Protein AF-A0A084EX62-F1 (afdb_monomer_lite)

Radius of gyration: 12.78 Å; chains: 1; bounding box: 37×30×35 Å

Secondary structure (DSSP, 8-state):
----EETTEEEPPPEEETTEEEEEEEETTTTEEEEEETTEEEEEESSHHHHHHHHHHHHH----SS--GGGHHHHHHHHHHHT---------

Organism: Glaesserella parasuis (NCBI:txid738)

pLDDT: mean 78.25, std 12.92, range [39.78, 91.0]

Foldseek 3Di:
DDFDDDVFKTWFAWADDPPWIWTWIQGNVVCWIFIDIPNHTPDIHNDPLVNLVSVLCVVPVDDDPDDPPVCVVVSVSVCVRRVHDNPDPPDD

Sequence (92 aa):
MTVSVGQYRTFYPRFIYGKRCYSLEYRQISRTFDLYRNGRLLGKYIHSDFVLLAVIRNITGYKGDEVPEKYRPLLQQVEKGFSLCYQGLVDE

Structure (mmCIF, N/CA/C/O backbone):
data_AF-A0A084EX62-F1
#
_entry.id   AF-A0A084EX62-F1
#
loop_
_atom_site.group_PDB
_atom_site.id
_atom_site.type_symbol
_atom_site.label_atom_id
_atom_site.label_alt_id
_atom_site.label_comp_id
_atom_site.label_asym_id
_atom_site.label_entity_id
_atom_site.label_seq_id
_atom_site.pdbx_PDB_ins_code
_atom_site.Cartn_x
_atom_site.Cartn_y
_atom_site.Cartn_z
_atom_site.occupancy
_atom_site.B_iso_or_equiv
_atom_site.auth_seq_id
_atom_site.auth_comp_id
_atom_site.auth_asym_id
_atom_site.auth_atom_id
_atom_site.pdbx_PDB_model_num
ATOM 1 N N . MET A 1 1 ? -4.789 -18.474 -2.185 1.00 41.66 1 MET A N 1
ATOM 2 C CA . MET A 1 1 ? -5.129 -17.234 -2.918 1.00 41.66 1 MET A CA 1
ATOM 3 C C . MET A 1 1 ? -4.537 -17.353 -4.309 1.00 41.66 1 MET A C 1
ATOM 5 O O . MET A 1 1 ? -3.331 -17.504 -4.425 1.00 41.66 1 MET A O 1
ATOM 9 N N . THR A 1 2 ? -5.383 -17.412 -5.334 1.00 41.97 2 THR A N 1
ATOM 10 C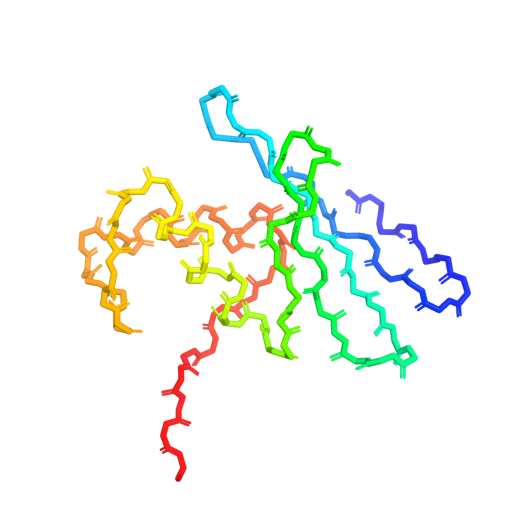 CA . THR A 1 2 ? -4.983 -17.779 -6.699 1.00 41.97 2 THR A CA 1
ATOM 11 C C . THR A 1 2 ? -4.488 -16.547 -7.448 1.00 41.97 2 THR A C 1
ATOM 13 O O . THR A 1 2 ? -5.282 -15.676 -7.799 1.00 41.97 2 THR A O 1
ATOM 16 N N . VAL A 1 3 ? -3.179 -16.463 -7.683 1.00 50.25 3 VAL A N 1
ATOM 17 C CA . VAL A 1 3 ? -2.599 -15.493 -8.618 1.00 50.25 3 VAL A CA 1
ATOM 18 C C . VAL A 1 3 ? -3.021 -15.927 -10.020 1.00 50.25 3 VAL A C 1
ATOM 20 O O . VAL A 1 3 ? -2.618 -16.986 -10.491 1.00 50.25 3 VAL A O 1
ATOM 23 N N . SER A 1 4 ? -3.887 -15.150 -10.670 1.00 50.59 4 SER A N 1
ATOM 24 C CA . SER A 1 4 ? -4.234 -15.385 -12.074 1.00 50.59 4 SER A CA 1
ATOM 25 C C . SER A 1 4 ? -3.182 -14.700 -12.934 1.00 50.59 4 SER A C 1
ATOM 27 O O . SER A 1 4 ? -3.060 -13.479 -12.904 1.00 50.59 4 SER A O 1
ATOM 29 N N . VAL A 1 5 ? -2.391 -15.483 -13.660 1.00 51.50 5 VAL A N 1
ATOM 30 C CA . VAL A 1 5 ? -1.405 -14.965 -14.610 1.00 51.50 5 VAL A CA 1
ATOM 31 C C . VAL A 1 5 ? -2.133 -14.746 -15.934 1.00 51.50 5 VAL A C 1
ATOM 33 O O . VAL A 1 5 ? -2.382 -15.689 -16.680 1.00 51.50 5 VAL A O 1
ATOM 36 N N . GLY A 1 6 ? -2.528 -13.505 -16.221 1.00 55.66 6 GLY A N 1
ATOM 37 C CA . GLY A 1 6 ? -2.800 -13.126 -17.608 1.00 55.66 6 GLY A CA 1
ATOM 38 C C . GLY A 1 6 ? -1.461 -13.101 -18.342 1.00 55.66 6 GLY A C 1
ATOM 39 O O . GLY A 1 6 ? -0.470 -12.745 -17.717 1.00 55.66 6 GLY A O 1
ATOM 40 N N . GLN A 1 7 ? -1.412 -13.453 -19.631 1.00 59.78 7 GLN A N 1
ATOM 41 C CA . GLN A 1 7 ? -0.183 -13.684 -20.424 1.00 59.78 7 GLN A CA 1
ATOM 42 C C . GLN A 1 7 ? 0.993 -12.696 -20.212 1.00 59.78 7 GLN A C 1
ATOM 44 O O . GLN A 1 7 ? 2.125 -13.066 -20.490 1.00 59.78 7 GLN A O 1
ATOM 49 N N . TYR A 1 8 ? 0.749 -11.479 -19.700 1.00 66.94 8 TYR A N 1
ATOM 50 C CA . TYR A 1 8 ? 1.774 -10.482 -19.356 1.00 66.94 8 TYR A CA 1
ATOM 51 C C . TYR A 1 8 ? 1.472 -9.649 -18.090 1.00 66.94 8 TYR A C 1
ATOM 53 O O . TYR A 1 8 ? 2.022 -8.554 -17.913 1.00 66.94 8 TYR A O 1
ATOM 61 N N . ARG A 1 9 ? 0.541 -10.100 -17.237 1.00 75.88 9 ARG A N 1
ATOM 62 C CA . ARG A 1 9 ? 0.084 -9.361 -16.050 1.00 75.88 9 ARG A CA 1
ATOM 63 C C . ARG A 1 9 ? -0.085 -10.280 -14.847 1.00 75.88 9 ARG A C 1
ATOM 65 O O . ARG A 1 9 ? -0.827 -11.259 -14.908 1.00 75.88 9 ARG A O 1
ATOM 72 N N . THR A 1 10 ? 0.550 -9.905 -13.744 1.00 78.56 10 THR A N 1
ATOM 73 C CA . THR A 1 10 ? 0.398 -10.563 -12.448 1.00 78.56 10 THR A CA 1
ATOM 74 C C . THR A 1 10 ? -0.567 -9.752 -11.600 1.00 78.56 10 THR A C 1
ATOM 76 O O . THR A 1 10 ? -0.301 -8.596 -11.273 1.00 78.56 10 THR A O 1
ATOM 79 N N . PHE A 1 11 ? -1.695 -10.352 -11.234 1.00 80.06 11 PHE A N 1
ATOM 80 C CA . PHE A 1 11 ? -2.666 -9.725 -10.343 1.00 80.06 11 PHE A CA 1
ATOM 81 C C . PHE A 1 11 ? -2.392 -10.146 -8.906 1.00 80.06 11 PHE A C 1
ATOM 83 O O . PHE A 1 11 ? -2.452 -11.332 -8.573 1.00 80.06 11 PHE A O 1
ATOM 90 N N . TYR A 1 12 ? -2.108 -9.166 -8.057 1.00 82.62 12 TYR A N 1
ATOM 91 C CA . TYR A 1 12 ? -1.890 -9.392 -6.638 1.00 82.62 12 TYR A CA 1
ATOM 92 C C . TYR A 1 12 ? -3.211 -9.359 -5.863 1.00 82.62 12 TYR A C 1
ATOM 94 O O . TYR A 1 12 ? -4.196 -8.754 -6.312 1.00 82.62 12 TYR A O 1
ATOM 102 N N . PRO A 1 13 ? -3.255 -10.012 -4.688 1.00 81.75 13 PRO A N 1
ATOM 103 C CA . PRO A 1 13 ? -4.405 -9.947 -3.803 1.00 81.75 13 PRO A CA 1
ATOM 104 C C . PRO A 1 13 ? -4.769 -8.502 -3.447 1.00 81.75 13 PRO A C 1
ATOM 106 O O . PRO A 1 13 ? -3.937 -7.596 -3.395 1.00 81.75 13 PRO A O 1
ATOM 109 N N . ARG A 1 14 ? -6.070 -8.286 -3.247 1.00 85.19 14 ARG A N 1
ATOM 110 C CA . ARG A 1 14 ? -6.62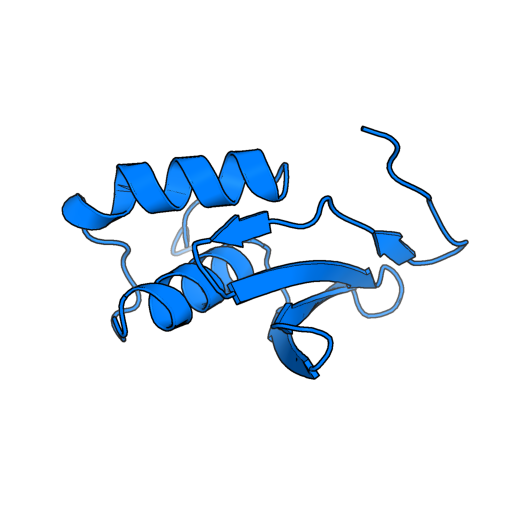1 -6.975 -2.911 1.00 85.19 14 ARG A CA 1
ATOM 111 C C . A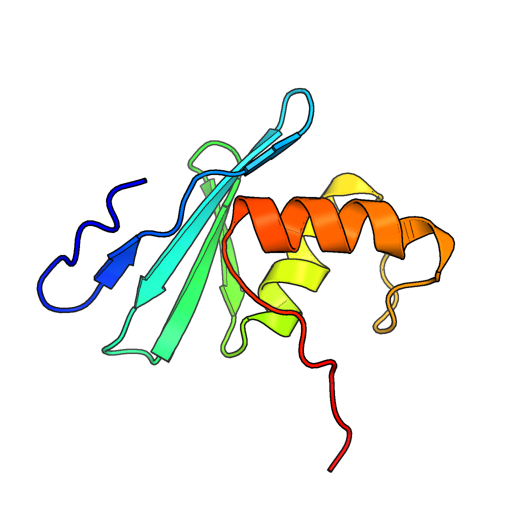RG A 1 14 ? -6.480 -6.751 -1.413 1.00 85.19 14 ARG A C 1
ATOM 113 O O . ARG A 1 14 ? -6.925 -7.581 -0.625 1.00 85.19 14 ARG A O 1
ATOM 120 N N . PHE A 1 15 ? -5.921 -5.612 -1.035 1.00 85.62 15 PHE A N 1
ATOM 121 C CA . PHE A 1 15 ? -5.787 -5.201 0.354 1.00 85.62 15 PHE A CA 1
ATOM 122 C C . PHE A 1 15 ? -6.911 -4.234 0.722 1.00 85.62 15 PHE A C 1
ATOM 124 O O . PHE A 1 15 ? -7.080 -3.196 0.085 1.00 85.62 15 PHE A O 1
ATOM 131 N N . ILE A 1 16 ? -7.694 -4.554 1.750 1.00 85.69 16 ILE A N 1
ATOM 132 C CA . ILE A 1 16 ? -8.811 -3.715 2.195 1.00 85.69 16 ILE A CA 1
ATOM 133 C C . ILE A 1 16 ? -8.459 -3.126 3.557 1.00 85.69 16 ILE A C 1
ATOM 135 O O . ILE A 1 16 ? -8.225 -3.861 4.510 1.00 85.69 16 ILE A O 1
ATOM 139 N N . TYR A 1 17 ? -8.461 -1.797 3.649 1.00 84.00 17 TYR A N 1
ATOM 140 C CA . TYR A 1 17 ? -8.226 -1.066 4.889 1.00 84.00 17 TYR A CA 1
ATOM 141 C C . TYR A 1 17 ? -9.357 -0.064 5.135 1.00 84.00 17 TYR A C 1
ATOM 143 O O . TYR A 1 17 ? -9.469 0.975 4.471 1.00 84.00 17 TYR A O 1
ATOM 151 N N . GLY A 1 18 ? -10.242 -0.391 6.079 1.00 84.56 18 GLY A N 1
ATOM 152 C CA . GLY A 1 18 ? -11.454 0.384 6.348 1.00 84.56 18 GLY A CA 1
ATOM 153 C C . GLY A 1 18 ? -12.348 0.496 5.105 1.00 84.56 18 GLY A C 1
ATOM 154 O O . GLY A 1 18 ? -12.784 -0.507 4.554 1.00 84.56 18 GLY A O 1
ATOM 155 N N . LYS A 1 19 ? -12.603 1.726 4.635 1.00 84.81 19 LYS A N 1
ATOM 156 C CA . LYS A 1 19 ? -13.408 2.015 3.423 1.00 84.81 19 LYS A CA 1
ATOM 157 C C . LYS A 1 19 ? -12.586 2.058 2.121 1.00 84.81 19 LYS A C 1
ATOM 159 O O . LYS A 1 19 ? -13.069 2.538 1.093 1.00 84.81 19 LYS A O 1
ATOM 164 N N . ARG A 1 20 ? -11.309 1.668 2.163 1.00 85.94 20 ARG A N 1
ATOM 165 C CA . ARG A 1 20 ? -10.372 1.790 1.038 1.00 85.94 20 ARG A CA 1
ATOM 166 C C . ARG A 1 20 ? -9.933 0.399 0.600 1.00 85.94 20 ARG A C 1
ATOM 168 O O . ARG A 1 20 ? -9.302 -0.318 1.365 1.00 85.94 20 ARG A O 1
ATOM 175 N N . CYS A 1 21 ? -10.268 0.034 -0.628 1.00 88.31 21 CYS A N 1
ATOM 176 C CA . CYS A 1 21 ? -9.803 -1.179 -1.281 1.00 88.31 21 CYS A CA 1
ATOM 177 C C . CYS A 1 21 ? -8.633 -0.820 -2.191 1.00 88.31 21 CYS A C 1
ATOM 179 O O . CYS A 1 21 ? -8.768 0.032 -3.068 1.00 88.31 21 CYS A O 1
ATOM 181 N N . TYR A 1 22 ? -7.492 -1.454 -1.985 1.00 89.50 22 TYR A N 1
ATOM 182 C CA . TYR A 1 22 ? -6.310 -1.301 -2.806 1.00 89.50 22 TYR A CA 1
ATOM 183 C C . TYR A 1 22 ? -6.105 -2.575 -3.624 1.00 89.50 22 TYR A C 1
ATOM 185 O O . TYR A 1 22 ? -6.231 -3.689 -3.122 1.00 89.50 22 TYR A O 1
ATOM 193 N N . SER A 1 23 ? -5.847 -2.421 -4.915 1.00 89.19 23 SER A N 1
ATOM 194 C CA . SER A 1 23 ? -5.584 -3.530 -5.835 1.00 89.19 23 SER A CA 1
ATOM 195 C C . SER A 1 23 ? -4.286 -3.252 -6.563 1.00 89.19 23 SER A C 1
ATOM 197 O O . SER A 1 23 ? -4.010 -2.101 -6.894 1.00 89.19 23 SER A O 1
ATOM 199 N N . LEU A 1 24 ? -3.500 -4.291 -6.798 1.00 87.75 24 LEU A N 1
ATOM 200 C CA . LEU A 1 24 ? -2.189 -4.152 -7.402 1.00 87.75 24 LEU A CA 1
ATOM 201 C C . LEU A 1 24 ? -2.070 -5.078 -8.610 1.00 87.75 24 LEU A C 1
ATOM 203 O O . LEU A 1 24 ? -2.335 -6.277 -8.522 1.00 87.75 24 LEU A O 1
ATOM 207 N N . GLU A 1 25 ? -1.685 -4.501 -9.740 1.00 88.69 25 GLU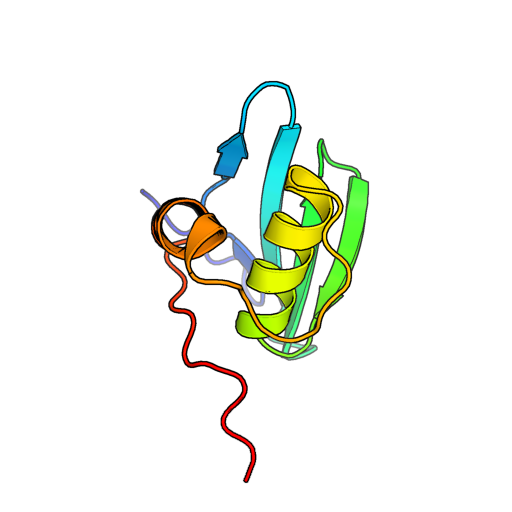 A N 1
ATOM 208 C CA . GLU A 1 25 ? -1.404 -5.212 -10.986 1.00 88.69 25 GLU A CA 1
ATOM 209 C C . GLU A 1 25 ? 0.067 -4.984 -11.326 1.00 88.69 25 GLU A C 1
ATOM 211 O O . GLU A 1 25 ? 0.518 -3.847 -11.385 1.00 88.69 25 GLU A O 1
ATOM 216 N N . TYR A 1 26 ? 0.825 -6.047 -11.560 1.00 85.62 26 TYR A N 1
ATOM 217 C CA . TYR A 1 26 ? 2.163 -5.936 -12.123 1.00 85.62 26 TYR A CA 1
ATOM 218 C C . TYR A 1 26 ? 2.129 -6.253 -13.606 1.00 85.62 26 TYR A C 1
ATOM 220 O O . TYR A 1 26 ? 1.715 -7.335 -14.025 1.00 85.62 26 TYR A O 1
ATOM 228 N N . ARG A 1 27 ? 2.586 -5.300 -14.408 1.00 84.38 27 ARG A N 1
ATOM 229 C CA . ARG A 1 27 ? 2.723 -5.427 -15.852 1.00 84.38 27 ARG A CA 1
ATOM 230 C C . ARG A 1 27 ? 4.137 -5.861 -16.175 1.00 84.38 27 ARG A C 1
ATOM 232 O O . ARG A 1 27 ? 5.062 -5.065 -16.067 1.00 84.38 27 ARG A O 1
ATOM 239 N N . GLN A 1 28 ? 4.297 -7.092 -16.652 1.00 79.38 28 GLN A N 1
ATOM 240 C CA . GLN A 1 28 ? 5.612 -7.626 -17.014 1.00 79.38 28 GLN A CA 1
ATOM 241 C C . GLN A 1 28 ? 6.247 -6.881 -18.197 1.00 79.38 28 GLN A C 1
ATOM 243 O O . GLN A 1 28 ? 7.455 -6.675 -18.199 1.00 79.38 28 GLN A O 1
ATOM 248 N N . ILE A 1 29 ? 5.443 -6.423 -19.168 1.00 78.62 29 ILE A N 1
ATOM 249 C CA . ILE A 1 29 ? 5.936 -5.708 -20.365 1.00 78.62 29 ILE A CA 1
ATOM 250 C C . ILE A 1 29 ? 6.621 -4.392 -19.984 1.00 78.62 29 ILE A C 1
ATOM 252 O O . ILE A 1 29 ? 7.711 -4.096 -20.456 1.00 78.62 29 ILE A O 1
ATOM 256 N N . SER A 1 30 ? 5.981 -3.603 -19.120 1.00 79.75 30 SER A N 1
ATOM 257 C CA . SER A 1 30 ? 6.511 -2.311 -18.666 1.00 79.75 30 SER A CA 1
ATOM 258 C C . SER A 1 30 ? 7.337 -2.426 -17.385 1.00 79.75 30 SER A C 1
ATOM 260 O O . SER A 1 30 ? 7.903 -1.432 -16.946 1.00 79.75 30 SER A O 1
ATOM 262 N N . ARG A 1 31 ? 7.386 -3.623 -16.782 1.00 82.69 31 ARG A N 1
ATOM 263 C CA . ARG A 1 31 ? 7.978 -3.905 -15.465 1.00 82.69 31 ARG A CA 1
ATOM 264 C C . ARG A 1 31 ? 7.504 -2.922 -14.392 1.00 82.69 31 ARG A C 1
ATOM 266 O O . ARG A 1 31 ? 8.282 -2.484 -13.555 1.00 82.69 31 ARG A O 1
ATOM 273 N N . THR A 1 32 ? 6.220 -2.567 -14.436 1.00 87.94 32 THR A N 1
ATOM 274 C CA . THR A 1 32 ? 5.613 -1.591 -13.526 1.00 87.94 32 THR A CA 1
ATOM 275 C C . THR A 1 32 ? 4.492 -2.208 -12.713 1.00 87.94 32 THR A C 1
ATOM 277 O O . THR A 1 32 ? 3.732 -3.045 -13.194 1.00 87.94 32 THR A O 1
ATOM 280 N N . PHE A 1 33 ? 4.365 -1.737 -11.485 1.00 87.31 33 PHE A N 1
ATOM 281 C CA . PHE A 1 33 ? 3.276 -1.987 -10.568 1.00 87.31 33 PHE A CA 1
ATOM 282 C C . PHE A 1 33 ? 2.249 -0.855 -10.656 1.00 87.31 33 PHE A C 1
ATOM 284 O O . PHE A 1 33 ? 2.498 0.274 -10.230 1.00 87.31 33 PHE A O 1
ATOM 291 N N . ASP A 1 34 ? 1.080 -1.155 -11.199 1.00 90.19 34 ASP A N 1
ATOM 292 C CA . ASP A 1 34 ? -0.070 -0.267 -11.264 1.00 90.19 34 ASP A CA 1
ATOM 293 C C . ASP A 1 34 ? -0.898 -0.441 -9.978 1.00 90.19 34 ASP A C 1
ATOM 295 O O . ASP A 1 34 ? -1.524 -1.480 -9.740 1.00 90.19 34 ASP A O 1
ATOM 299 N N . LEU A 1 35 ? -0.889 0.584 -9.122 1.00 91.00 35 LEU A N 1
ATOM 300 C CA . LEU A 1 35 ? -1.647 0.608 -7.874 1.00 91.00 35 LEU A CA 1
ATOM 301 C C . LEU A 1 35 ? -3.008 1.259 -8.106 1.00 91.00 35 LEU A C 1
ATOM 303 O O . LEU A 1 35 ? -3.101 2.411 -8.530 1.00 91.00 35 LEU A O 1
ATOM 307 N N . TYR A 1 36 ? -4.069 0.558 -7.733 1.00 91.00 36 TYR A N 1
ATOM 308 C CA . TYR A 1 36 ? -5.446 1.025 -7.813 1.00 91.00 36 TYR A CA 1
ATOM 309 C C . TYR A 1 36 ? -6.031 1.202 -6.417 1.00 91.00 36 TYR A C 1
ATOM 311 O O . TYR A 1 36 ? -5.814 0.380 -5.530 1.00 91.00 36 TYR A O 1
ATOM 319 N N . ARG A 1 37 ? -6.844 2.242 -6.232 1.00 90.12 37 ARG A N 1
ATOM 320 C CA . ARG A 1 37 ? -7.642 2.486 -5.029 1.00 90.12 37 ARG A CA 1
ATOM 321 C C . ARG A 1 37 ? -9.112 2.606 -5.411 1.00 90.12 37 ARG A C 1
ATOM 323 O O . ARG A 1 37 ? -9.482 3.497 -6.170 1.00 90.12 37 ARG A O 1
ATOM 330 N N . ASN A 1 38 ? -9.957 1.733 -4.868 1.00 88.81 38 ASN A N 1
ATOM 331 C CA . ASN A 1 38 ? -11.384 1.631 -5.185 1.00 88.81 38 ASN A CA 1
ATOM 332 C C . ASN A 1 38 ? -11.635 1.600 -6.708 1.00 88.81 38 ASN A C 1
ATOM 334 O O . ASN A 1 38 ? -12.540 2.260 -7.207 1.00 88.81 38 ASN A O 1
ATOM 338 N N . GLY A 1 39 ? -10.778 0.894 -7.455 1.00 85.38 39 GLY A N 1
ATOM 339 C CA . GLY A 1 39 ? -10.847 0.798 -8.918 1.00 85.38 39 GLY A CA 1
ATOM 340 C C . GLY A 1 39 ? -10.261 1.982 -9.700 1.00 85.38 39 GLY A C 1
ATOM 341 O O . GLY A 1 39 ? -10.150 1.890 -10.918 1.00 85.38 39 GLY A O 1
ATOM 342 N N . ARG A 1 40 ? -9.832 3.076 -9.052 1.00 89.31 40 ARG A N 1
ATOM 343 C CA . ARG A 1 40 ? -9.130 4.190 -9.722 1.00 89.31 40 ARG A CA 1
ATOM 344 C C . ARG A 1 40 ? -7.620 4.003 -9.641 1.00 89.31 40 ARG A C 1
ATOM 346 O O . ARG A 1 40 ? -7.103 3.745 -8.557 1.00 89.31 40 ARG A O 1
ATOM 353 N N . LEU A 1 41 ? -6.921 4.166 -10.764 1.00 89.50 41 LEU A N 1
ATOM 354 C CA . LEU A 1 41 ? -5.458 4.151 -10.797 1.00 89.50 41 LEU A CA 1
ATOM 355 C C . LEU A 1 41 ? -4.923 5.304 -9.940 1.00 89.50 41 LEU A C 1
ATOM 357 O O . LEU A 1 41 ? -5.267 6.463 -10.167 1.00 89.50 41 LEU A O 1
ATOM 361 N N . LEU A 1 42 ? -4.114 4.967 -8.943 1.00 88.56 42 LEU A N 1
ATOM 362 C CA . LEU A 1 42 ? -3.488 5.916 -8.029 1.00 88.56 42 LEU A CA 1
ATOM 363 C C . LEU A 1 42 ? -2.101 6.315 -8.530 1.00 88.56 42 LEU A C 1
ATOM 365 O O . LEU A 1 42 ? -1.739 7.485 -8.465 1.00 88.56 42 LEU A O 1
ATOM 369 N N . GLY A 1 43 ? -1.349 5.348 -9.054 1.00 87.88 43 GLY A N 1
ATOM 370 C CA . GLY A 1 43 ? -0.003 5.568 -9.561 1.00 87.88 43 GLY A CA 1
ATOM 371 C C . GLY A 1 43 ? 0.588 4.309 -10.178 1.00 87.88 43 GLY A C 1
ATOM 372 O O . GLY A 1 43 ? 0.062 3.208 -9.997 1.00 87.88 43 GLY A O 1
ATOM 373 N N . LYS A 1 44 ? 1.681 4.498 -10.915 1.00 90.56 44 LYS A N 1
ATOM 374 C CA . LYS A 1 44 ? 2.495 3.421 -11.478 1.00 90.56 44 LYS A CA 1
ATOM 375 C C . LYS A 1 44 ? 3.882 3.507 -10.871 1.00 90.56 44 LYS A C 1
ATOM 377 O O . LYS A 1 44 ? 4.464 4.589 -10.840 1.00 90.56 44 LYS A O 1
ATOM 382 N N . TYR A 1 45 ? 4.392 2.380 -10.409 1.00 88.00 45 TYR A N 1
ATOM 383 C CA . TYR A 1 45 ? 5.635 2.300 -9.657 1.00 88.00 45 TYR A CA 1
ATOM 384 C C . TYR A 1 45 ? 6.549 1.259 -10.281 1.00 88.00 45 TYR A C 1
ATOM 386 O O . TYR A 1 45 ? 6.083 0.224 -10.738 1.00 88.00 45 TYR A O 1
ATOM 394 N N . ILE A 1 46 ? 7.850 1.522 -10.31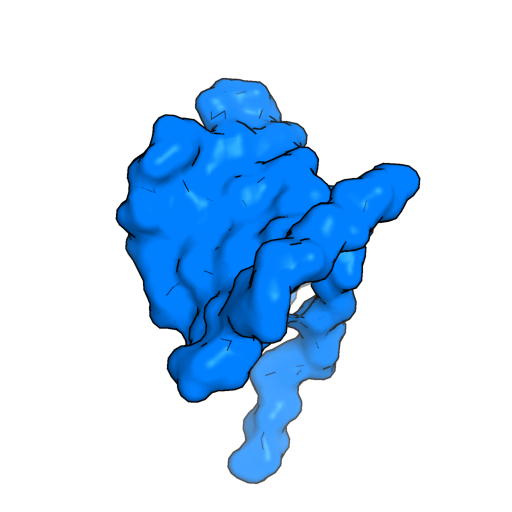6 1.00 84.06 46 ILE A N 1
ATOM 395 C CA . ILE A 1 46 ? 8.819 0.581 -10.897 1.00 84.06 46 ILE A CA 1
ATOM 396 C C . ILE A 1 46 ? 9.185 -0.505 -9.873 1.00 84.06 46 ILE A C 1
ATOM 398 O O . ILE A 1 46 ? 9.332 -1.668 -10.235 1.00 84.06 46 ILE A O 1
ATOM 402 N N . HIS A 1 47 ? 9.227 -0.150 -8.584 1.00 83.38 47 HIS A N 1
ATOM 403 C CA . HIS A 1 47 ? 9.525 -1.073 -7.485 1.00 83.38 47 HIS A CA 1
ATOM 404 C C . HIS A 1 47 ? 8.328 -1.271 -6.556 1.00 83.38 47 HIS A C 1
ATOM 406 O O . HIS A 1 47 ? 7.528 -0.354 -6.340 1.00 83.38 47 HIS A O 1
ATOM 412 N N . SER A 1 48 ? 8.244 -2.467 -5.973 1.00 82.25 48 SER A N 1
ATOM 413 C CA . SER A 1 48 ? 7.262 -2.836 -4.952 1.00 82.25 48 SER A CA 1
ATOM 414 C C . SER A 1 48 ? 7.336 -1.931 -3.724 1.00 82.25 48 SER A C 1
ATOM 416 O O . SER A 1 48 ? 6.296 -1.566 -3.184 1.00 82.25 48 SER A O 1
ATOM 418 N N . ASP A 1 49 ? 8.526 -1.488 -3.323 1.00 83.50 49 ASP A N 1
ATOM 419 C CA . ASP A 1 49 ? 8.727 -0.612 -2.164 1.00 83.50 49 ASP A CA 1
ATOM 420 C C . ASP A 1 49 ? 7.971 0.711 -2.315 1.00 83.50 49 ASP A C 1
ATOM 422 O O . ASP A 1 49 ? 7.250 1.128 -1.408 1.00 83.50 49 ASP A O 1
ATOM 426 N N . PHE A 1 50 ? 8.017 1.320 -3.505 1.00 85.19 50 PHE A N 1
ATOM 427 C CA . PHE A 1 50 ? 7.259 2.540 -3.789 1.00 85.19 50 PHE A CA 1
ATOM 428 C C . PHE A 1 50 ? 5.745 2.320 -3.753 1.00 85.19 50 PHE A C 1
ATOM 430 O O . PHE A 1 50 ? 5.011 3.218 -3.339 1.00 85.19 50 PHE A O 1
ATOM 437 N N . VAL A 1 51 ? 5.262 1.138 -4.149 1.00 87.75 51 VAL A N 1
ATOM 438 C CA . VAL A 1 51 ? 3.840 0.779 -4.027 1.00 87.75 51 VAL A CA 1
ATOM 439 C C . VAL A 1 51 ? 3.441 0.740 -2.557 1.00 87.75 51 VAL A C 1
ATOM 441 O O . VAL A 1 51 ? 2.437 1.340 -2.172 1.00 87.75 51 VAL A O 1
ATOM 444 N N . LEU A 1 52 ? 4.225 0.041 -1.734 1.00 85.94 52 LEU A N 1
ATOM 445 C CA . LEU A 1 52 ? 3.964 -0.124 -0.306 1.00 85.94 52 LEU A CA 1
ATOM 446 C C . LEU A 1 52 ? 3.977 1.239 0.400 1.00 85.94 52 LEU A C 1
ATOM 448 O O . LEU A 1 52 ? 3.032 1.576 1.120 1.00 85.94 52 LEU A O 1
ATOM 452 N N . LEU A 1 53 ? 4.974 2.073 0.092 1.00 85.19 53 LEU A N 1
ATOM 453 C CA . LEU A 1 53 ? 5.049 3.463 0.535 1.00 85.19 53 LEU A CA 1
ATOM 454 C C . LEU A 1 53 ? 3.814 4.253 0.105 1.00 85.19 53 LEU A C 1
ATOM 456 O O . LEU A 1 53 ? 3.181 4.893 0.939 1.00 85.19 53 LEU A O 1
ATOM 460 N N . ALA A 1 54 ? 3.413 4.184 -1.164 1.00 87.19 54 ALA A N 1
ATOM 461 C CA . ALA A 1 54 ? 2.245 4.901 -1.663 1.00 87.19 54 ALA A CA 1
ATOM 462 C C . ALA A 1 54 ? 0.949 4.500 -0.945 1.00 87.19 54 ALA A C 1
ATOM 464 O O . ALA A 1 54 ? 0.123 5.365 -0.640 1.00 87.19 54 ALA A O 1
ATOM 465 N N . VAL A 1 55 ? 0.777 3.213 -0.628 1.00 87.50 55 VAL A N 1
ATOM 466 C CA . VAL A 1 55 ? -0.361 2.723 0.159 1.00 87.50 55 VAL A CA 1
ATOM 467 C C . VAL A 1 55 ? -0.326 3.309 1.569 1.00 87.50 55 VAL A C 1
ATOM 469 O O . VAL A 1 55 ? -1.332 3.870 2.008 1.00 87.50 55 VAL A O 1
ATOM 472 N N . ILE A 1 56 ? 0.823 3.270 2.251 1.00 86.62 56 ILE A N 1
ATOM 473 C CA . ILE A 1 56 ? 0.986 3.855 3.592 1.00 86.62 56 ILE A CA 1
ATOM 474 C C . ILE A 1 56 ? 0.718 5.356 3.561 1.00 86.62 56 ILE A C 1
ATOM 476 O O . ILE A 1 56 ? -0.141 5.822 4.307 1.00 86.62 56 ILE A O 1
ATOM 480 N N . ARG A 1 57 ? 1.372 6.100 2.661 1.00 86.81 57 ARG A N 1
ATOM 481 C CA . ARG A 1 57 ? 1.165 7.542 2.458 1.00 86.81 57 ARG A CA 1
ATOM 482 C C . ARG A 1 57 ? -0.311 7.851 2.231 1.00 86.81 57 ARG A C 1
ATOM 484 O O . ARG A 1 57 ? -0.835 8.828 2.757 1.00 86.81 57 ARG A O 1
ATOM 491 N N . ASN A 1 58 ? -1.020 6.999 1.492 1.00 85.62 58 ASN A N 1
ATOM 492 C CA . ASN A 1 58 ? -2.443 7.184 1.276 1.00 85.62 58 ASN A CA 1
ATOM 493 C C . ASN A 1 58 ? -3.263 6.939 2.548 1.00 85.62 58 ASN A C 1
ATOM 495 O O . ASN A 1 58 ? -4.157 7.733 2.838 1.00 85.62 58 ASN A O 1
ATOM 499 N N . ILE A 1 59 ? -2.982 5.868 3.296 1.00 84.25 59 ILE A N 1
ATOM 500 C CA . ILE A 1 59 ? -3.686 5.495 4.534 1.00 84.25 59 ILE A CA 1
ATOM 501 C C . ILE A 1 59 ? -3.464 6.533 5.634 1.00 84.25 59 ILE A C 1
ATOM 503 O O . ILE A 1 59 ? -4.437 7.011 6.216 1.00 84.25 59 ILE A O 1
ATOM 507 N N . THR A 1 60 ? -2.209 6.886 5.892 1.00 82.00 60 THR A N 1
ATOM 508 C CA . THR A 1 60 ? -1.787 7.691 7.044 1.00 82.00 60 THR A CA 1
ATOM 509 C C . THR A 1 60 ? -1.662 9.177 6.721 1.00 82.00 60 THR A C 1
ATOM 511 O O . THR A 1 60 ? -1.621 9.993 7.635 1.00 82.00 60 THR A O 1
ATOM 514 N N . GLY A 1 61 ? -1.602 9.551 5.438 1.00 78.00 61 GLY A N 1
ATOM 515 C CA . GLY A 1 61 ? -1.301 10.920 5.008 1.00 78.00 61 GLY A CA 1
ATOM 516 C C . GLY A 1 61 ? 0.177 11.296 5.152 1.00 78.00 61 GLY A C 1
ATOM 517 O O . GLY A 1 61 ? 0.538 12.447 4.913 1.00 78.00 61 GLY A O 1
ATOM 518 N N . TYR A 1 62 ? 1.033 10.349 5.544 1.00 77.50 62 TYR A N 1
ATOM 519 C CA . TYR A 1 62 ? 2.469 10.563 5.674 1.00 77.50 62 TYR A CA 1
ATOM 520 C C . TYR A 1 62 ? 3.096 10.897 4.311 1.00 77.50 62 TYR A C 1
ATOM 522 O O . TYR A 1 62 ? 2.656 10.388 3.284 1.00 77.50 62 TYR A O 1
ATOM 530 N N . LYS A 1 63 ? 4.109 11.768 4.288 1.00 70.06 63 LYS A N 1
ATOM 531 C CA . LYS A 1 63 ? 4.794 12.209 3.058 1.00 70.06 63 LYS A CA 1
ATOM 532 C C . LYS A 1 63 ? 6.311 12.017 3.085 1.00 70.06 63 LYS A C 1
ATOM 534 O O . LYS A 1 63 ? 6.958 12.424 2.132 1.00 70.06 63 LYS A O 1
ATOM 539 N N . GLY A 1 64 ? 6.868 11.417 4.135 1.00 70.00 64 GLY A N 1
ATOM 540 C CA . GLY A 1 64 ? 8.299 11.118 4.170 1.00 70.00 64 GLY A CA 1
ATOM 541 C C . GLY A 1 64 ? 8.649 9.884 3.345 1.00 70.00 64 GLY A C 1
ATOM 542 O O . GLY A 1 64 ? 7.767 9.113 2.937 1.00 70.00 64 GLY A O 1
ATOM 543 N N . ASP A 1 65 ? 9.931 9.747 3.045 1.00 66.50 65 ASP A N 1
ATOM 544 C CA . ASP A 1 65 ? 10.503 8.671 2.232 1.00 66.50 65 ASP A CA 1
ATOM 545 C C . ASP A 1 65 ? 10.859 7.433 3.070 1.00 66.50 65 ASP A C 1
ATOM 547 O O . ASP A 1 65 ? 10.810 6.315 2.566 1.00 66.50 65 ASP A O 1
ATOM 551 N N . GLU A 1 66 ? 11.059 7.599 4.378 1.00 65.94 66 GLU A N 1
ATOM 552 C CA . GLU A 1 66 ? 11.271 6.502 5.326 1.00 65.94 66 GLU A CA 1
ATOM 553 C C . GLU A 1 66 ? 9.973 6.120 6.044 1.00 65.94 66 GLU A C 1
ATOM 555 O O . GLU A 1 66 ? 9.226 6.981 6.498 1.00 65.94 66 GLU A O 1
ATOM 560 N N . VAL A 1 67 ? 9.682 4.825 6.192 1.00 69.75 67 VAL A N 1
ATOM 561 C CA . VAL A 1 67 ? 8.528 4.368 6.984 1.00 69.75 67 VAL A CA 1
ATOM 562 C C . VAL A 1 67 ? 8.884 4.452 8.474 1.00 69.75 67 VAL A C 1
ATOM 564 O O . VAL A 1 67 ? 9.643 3.604 8.947 1.00 69.75 67 VAL A O 1
ATOM 567 N N . PRO A 1 68 ? 8.339 5.406 9.257 1.00 72.38 68 PRO A N 1
ATOM 568 C CA . PRO A 1 68 ? 8.612 5.463 10.688 1.00 72.38 68 PRO A CA 1
ATOM 569 C C . PRO A 1 68 ? 8.102 4.200 11.383 1.00 72.38 68 PRO A C 1
ATOM 571 O O . PRO A 1 68 ? 7.103 3.602 10.972 1.00 72.38 68 PRO A O 1
ATOM 574 N N . GLU A 1 69 ? 8.736 3.829 12.496 1.00 77.38 69 GLU A N 1
ATOM 575 C CA . GLU A 1 69 ? 8.439 2.584 13.219 1.00 77.38 69 GLU A CA 1
ATOM 576 C C . GLU A 1 69 ? 6.968 2.450 13.626 1.00 77.38 69 GLU A C 1
ATOM 578 O O . GLU A 1 69 ? 6.408 1.356 13.620 1.00 77.38 69 GLU A O 1
ATOM 583 N N . LYS A 1 70 ? 6.292 3.579 13.863 1.00 79.56 70 LYS A N 1
ATOM 584 C CA . LYS A 1 70 ? 4.851 3.638 14.136 1.00 79.56 70 LYS A CA 1
ATOM 585 C C . LYS A 1 70 ? 3.990 3.017 13.025 1.00 79.56 70 LYS A C 1
ATOM 587 O O . LYS A 1 70 ? 2.895 2.533 13.304 1.00 79.56 70 LYS A O 1
ATOM 592 N N . TYR A 1 71 ? 4.460 3.024 11.777 1.00 81.31 71 TYR A N 1
ATOM 593 C CA . TYR A 1 71 ? 3.769 2.432 10.630 1.00 81.31 71 TYR A CA 1
ATOM 594 C C . TYR A 1 71 ? 4.323 1.063 10.223 1.00 81.31 71 TYR A C 1
ATOM 596 O O . TYR A 1 71 ? 3.743 0.452 9.332 1.00 81.31 71 TYR A O 1
ATOM 604 N N . ARG A 1 72 ? 5.355 0.519 10.888 1.00 79.50 72 ARG A N 1
ATOM 605 C CA . ARG A 1 72 ? 5.803 -0.873 10.673 1.00 79.50 72 ARG A CA 1
ATOM 606 C C . ARG A 1 72 ? 4.679 -1.912 10.760 1.00 79.50 72 ARG A C 1
ATOM 608 O O . ARG A 1 72 ? 4.595 -2.730 9.848 1.00 79.50 72 ARG A O 1
ATOM 615 N N . PRO A 1 73 ? 3.778 -1.900 11.765 1.00 84.25 73 PRO A N 1
ATOM 616 C CA . PRO A 1 73 ? 2.687 -2.877 11.798 1.00 84.25 73 PRO A CA 1
ATOM 617 C C . PRO A 1 73 ? 1.717 -2.709 10.620 1.00 84.25 73 PRO A C 1
ATOM 619 O O . PRO A 1 73 ? 1.155 -3.691 10.139 1.00 84.25 73 PRO A O 1
ATOM 622 N N . LEU A 1 74 ? 1.538 -1.479 10.123 1.00 83.81 74 LEU A N 1
ATOM 623 C CA . LEU A 1 74 ? 0.729 -1.213 8.935 1.00 83.81 74 LEU A CA 1
ATOM 624 C C . LEU A 1 74 ? 1.434 -1.716 7.669 1.00 83.81 74 LEU A C 1
ATOM 626 O O . LEU A 1 74 ? 0.797 -2.371 6.853 1.00 83.81 74 LEU A O 1
ATOM 630 N N . LEU A 1 75 ? 2.739 -1.461 7.534 1.00 84.00 75 LEU A N 1
ATOM 631 C CA . LEU A 1 75 ? 3.570 -1.969 6.444 1.00 84.00 75 LEU A CA 1
ATOM 632 C C . LEU A 1 75 ? 3.476 -3.494 6.371 1.00 84.00 75 LEU A C 1
ATOM 634 O O . LEU A 1 75 ? 3.085 -4.008 5.333 1.00 84.00 75 LEU A O 1
ATOM 638 N N . GLN A 1 76 ? 3.663 -4.199 7.489 1.00 83.56 76 GLN A N 1
ATOM 639 C CA . GLN A 1 76 ? 3.558 -5.661 7.535 1.00 83.56 76 GLN A CA 1
ATOM 640 C C . GLN A 1 76 ? 2.174 -6.189 7.132 1.00 83.56 76 GLN A C 1
ATOM 642 O O . GLN A 1 76 ? 2.065 -7.251 6.516 1.00 83.56 76 GLN A O 1
ATOM 647 N N . GLN A 1 77 ? 1.096 -5.474 7.469 1.00 85.31 77 GLN A N 1
ATOM 648 C CA . GLN A 1 77 ? -0.248 -5.835 7.005 1.00 85.31 77 GLN A CA 1
ATOM 649 C C . GLN A 1 77 ? -0.400 -5.638 5.497 1.00 85.31 77 GLN A C 1
ATOM 651 O O . GLN A 1 77 ? -0.995 -6.482 4.831 1.00 85.31 77 GLN A O 1
ATOM 656 N N . VAL A 1 78 ? 0.133 -4.538 4.966 1.00 84.56 78 VAL A N 1
ATOM 657 C CA . VAL A 1 78 ? 0.108 -4.223 3.536 1.00 84.56 78 VAL A CA 1
ATOM 658 C C . VAL A 1 78 ? 0.954 -5.238 2.756 1.00 84.56 78 VAL A C 1
ATOM 660 O O . VAL A 1 78 ? 0.479 -5.776 1.761 1.00 84.56 78 VAL A O 1
ATOM 663 N N . GLU A 1 79 ? 2.148 -5.570 3.244 1.00 85.12 79 GLU A N 1
ATOM 664 C CA . GLU A 1 79 ? 3.041 -6.601 2.703 1.00 85.12 79 GLU A CA 1
ATOM 665 C C . GLU A 1 79 ? 2.339 -7.955 2.610 1.00 85.12 79 GLU A C 1
ATOM 667 O O . GLU A 1 79 ? 2.235 -8.536 1.530 1.00 85.12 79 GLU A O 1
ATOM 672 N N . LYS A 1 80 ? 1.750 -8.426 3.717 1.00 83.31 80 LYS A N 1
ATOM 673 C CA . LYS A 1 80 ? 0.957 -9.665 3.726 1.00 83.31 80 LYS A CA 1
ATOM 674 C C . LYS A 1 80 ? -0.259 -9.578 2.808 1.00 83.31 80 LYS A C 1
ATOM 676 O O . LYS A 1 80 ? -0.594 -10.553 2.142 1.00 83.31 80 LYS A O 1
ATOM 681 N N . GLY A 1 81 ? -0.914 -8.420 2.773 1.00 81.81 81 GLY A N 1
ATOM 682 C CA . GLY A 1 81 ? -2.108 -8.171 1.973 1.00 81.81 81 GLY A CA 1
ATOM 683 C C . GLY A 1 81 ? -1.849 -8.243 0.475 1.00 81.81 81 GLY A C 1
ATOM 684 O O . GLY A 1 81 ? -2.662 -8.805 -0.251 1.00 81.81 81 GLY A O 1
ATOM 685 N N . PHE A 1 82 ? -0.712 -7.714 0.029 1.00 79.06 82 PHE A N 1
ATOM 686 C CA . PHE A 1 82 ? -0.271 -7.775 -1.360 1.00 79.06 82 PHE A CA 1
ATOM 687 C C . PHE A 1 82 ? 0.638 -8.961 -1.659 1.00 79.06 82 PHE A C 1
ATOM 689 O O . PHE A 1 82 ? 0.974 -9.161 -2.816 1.00 79.06 82 PHE A O 1
ATOM 696 N N . SER A 1 83 ? 1.020 -9.764 -0.665 1.00 77.75 83 SER A N 1
ATOM 697 C CA . SER A 1 83 ? 2.050 -10.799 -0.803 1.00 77.75 83 SER A CA 1
ATOM 698 C C . SER A 1 83 ? 3.354 -10.254 -1.414 1.00 77.75 83 SER A C 1
ATOM 700 O O . SER A 1 83 ? 3.992 -10.917 -2.234 1.00 77.75 83 SER A O 1
ATOM 702 N N . LEU A 1 84 ? 3.721 -9.029 -1.030 1.00 77.88 84 LEU A N 1
ATOM 703 C CA . LEU A 1 84 ? 4.943 -8.334 -1.429 1.00 77.88 84 LEU A CA 1
ATOM 704 C C . LEU A 1 84 ? 5.814 -8.095 -0.201 1.00 77.88 84 LEU A C 1
ATOM 706 O O . LEU A 1 84 ? 5.285 -7.865 0.880 1.00 77.88 84 LEU A O 1
ATOM 710 N N . CYS A 1 85 ? 7.131 -8.116 -0.385 1.00 73.88 85 CYS A N 1
ATOM 711 C CA . CYS A 1 85 ? 8.093 -7.811 0.669 1.00 73.88 85 CYS A CA 1
ATOM 712 C C . CYS A 1 85 ? 8.646 -6.401 0.446 1.00 73.88 85 CYS A C 1
ATOM 714 O O . CYS A 1 85 ? 9.040 -6.075 -0.676 1.00 73.88 85 CYS A O 1
ATOM 716 N N . TYR A 1 86 ? 8.672 -5.583 1.493 1.00 71.38 86 TYR A N 1
ATOM 717 C CA . TYR A 1 86 ? 9.430 -4.341 1.522 1.00 71.38 86 TYR A CA 1
ATOM 718 C C . TYR A 1 86 ? 10.897 -4.706 1.740 1.00 71.38 86 TYR A C 1
ATOM 720 O O . TYR A 1 86 ? 11.279 -5.144 2.825 1.00 71.38 86 TYR A O 1
ATOM 728 N N . GLN A 1 87 ? 11.718 -4.575 0.703 1.00 65.88 87 GLN A N 1
ATOM 729 C CA . GLN A 1 87 ? 13.159 -4.804 0.816 1.00 65.88 87 GLN A CA 1
ATOM 730 C C . GLN A 1 87 ? 13.884 -3.581 1.387 1.00 65.88 87 GLN A C 1
ATOM 732 O O . GLN A 1 87 ? 15.024 -3.702 1.827 1.00 65.88 87 GLN A O 1
ATOM 737 N N . GLY A 1 88 ? 13.201 -2.436 1.453 1.00 59.25 88 GLY A N 1
ATOM 738 C CA . GLY A 1 88 ? 13.822 -1.166 1.786 1.00 59.25 88 GLY A CA 1
ATOM 739 C C . GLY A 1 88 ? 14.377 -0.511 0.532 1.00 59.25 88 GLY A C 1
ATOM 740 O O . GLY A 1 88 ? 14.861 -1.180 -0.379 1.00 59.25 88 GLY A O 1
ATOM 741 N N . LEU A 1 89 ? 14.308 0.819 0.492 1.00 57.41 89 LEU A N 1
ATOM 742 C CA . LEU A 1 89 ? 15.129 1.621 -0.408 1.00 57.41 89 LEU A CA 1
ATOM 743 C C . LEU A 1 89 ? 16.576 1.450 0.068 1.00 57.41 89 LEU A C 1
ATOM 745 O O . LEU A 1 89 ? 17.056 2.232 0.883 1.00 57.41 89 LEU A O 1
ATOM 749 N N . VAL A 1 90 ? 17.217 0.348 -0.322 1.00 43.59 90 VAL A N 1
ATOM 750 C CA . VAL A 1 90 ? 18.659 0.196 -0.159 1.00 43.59 90 VAL A CA 1
ATOM 751 C C . VAL A 1 90 ? 19.266 1.233 -1.092 1.00 43.59 90 VAL A C 1
ATOM 753 O O . VAL A 1 90 ? 19.183 1.100 -2.310 1.00 43.59 90 VAL A O 1
ATOM 756 N N . ASP A 1 91 ? 19.741 2.316 -0.488 1.00 39.81 91 ASP A N 1
ATOM 757 C CA . ASP A 1 91 ? 20.623 3.295 -1.108 1.00 39.81 91 ASP A CA 1
ATOM 758 C C . ASP A 1 91 ? 21.884 2.516 -1.526 1.00 39.81 91 ASP A C 1
ATOM 760 O O . ASP A 1 91 ? 22.639 2.053 -0.667 1.00 39.81 91 ASP A O 1
ATOM 764 N N . GLU A 1 92 ? 22.017 2.233 -2.823 1.00 39.78 92 GLU A N 1
ATOM 765 C CA . GLU A 1 92 ? 23.293 1.839 -3.438 1.00 39.78 92 GLU A CA 1
ATOM 766 C C . 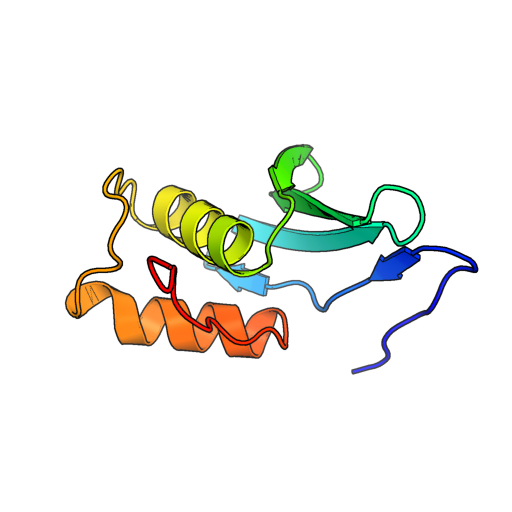GLU A 1 92 ? 24.024 3.092 -3.921 1.00 39.78 92 GLU A C 1
ATOM 768 O O . GLU A 1 92 ? 23.372 3.925 -4.598 1.00 39.78 92 GLU A O 1
#